Protein AF-A0A2V7HXL0-F1 (afdb_monomer)

Sequence (48 aa):
LFALNRERGTTLLLVTHDEALAHRADRVVSLRDGRVAGERRRAAALAP

Structure (mmCIF, N/CA/C/O backbone):
data_AF-A0A2V7HXL0-F1
#
_entry.id   AF-A0A2V7HXL0-F1
#
loop_
_atom_site.group_PDB
_atom_site.id
_atom_site.type_symbol
_atom_site.label_atom_id
_atom_site.label_alt_id
_atom_site.label_comp_id
_atom_site.label_asym_id
_atom_site.label_entity_id
_atom_site.label_seq_id
_atom_site.pdbx_PDB_ins_code
_atom_site.Cartn_x
_atom_site.Cartn_y
_atom_site.Cartn_z
_atom_site.occupancy
_atom_site.B_iso_or_equiv
_atom_site.auth_seq_id
_atom_site.auth_comp_id
_atom_site.auth_asym_id
_atom_site.auth_atom_id
_atom_site.pdbx_PDB_model_num
ATOM 1 N N . LEU A 1 1 ? 3.227 3.358 15.209 1.00 85.38 1 LEU A N 1
ATOM 2 C CA . LEU A 1 1 ? 2.765 4.139 14.036 1.00 85.38 1 LEU A CA 1
ATOM 3 C C . LEU A 1 1 ? 1.334 3.786 13.654 1.00 85.38 1 LEU A C 1
ATOM 5 O O . LEU A 1 1 ? 0.470 4.591 13.946 1.00 85.38 1 LEU A O 1
ATOM 9 N N . PHE A 1 2 ? 1.049 2.596 13.109 1.00 89.06 2 PHE A N 1
ATOM 10 C CA . PHE A 1 2 ? -0.327 2.224 12.719 1.00 89.06 2 PHE A CA 1
ATOM 11 C C . PHE A 1 2 ? -1.342 2.233 13.877 1.00 8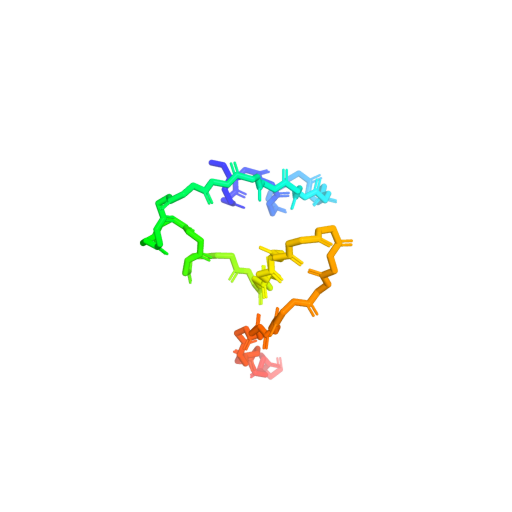9.06 2 PHE A C 1
ATOM 13 O O . PHE A 1 2 ? -2.432 2.763 13.714 1.00 89.06 2 PHE A O 1
ATOM 20 N N . ALA A 1 3 ? -0.984 1.688 15.049 1.00 87.56 3 ALA A N 1
ATOM 21 C CA . ALA A 1 3 ? -1.852 1.722 16.236 1.00 87.56 3 ALA A CA 1
ATOM 22 C C . ALA A 1 3 ? -2.133 3.165 16.683 1.00 87.56 3 ALA A C 1
ATOM 24 O O . ALA A 1 3 ? -3.281 3.582 16.713 1.00 87.56 3 ALA A O 1
ATOM 25 N N . LEU A 1 4 ? -1.076 3.962 16.860 1.00 89.12 4 LEU A N 1
ATOM 26 C CA . LEU A 1 4 ? -1.177 5.382 17.203 1.00 89.12 4 LEU A CA 1
ATOM 27 C C . LEU A 1 4 ? -1.999 6.203 16.191 1.00 89.12 4 LEU A C 1
ATOM 29 O O . LEU A 1 4 ? -2.739 7.102 16.572 1.00 89.12 4 LEU A O 1
ATOM 33 N N . ASN A 1 5 ? -1.860 5.920 14.894 1.00 91.38 5 ASN A N 1
ATOM 34 C CA . ASN A 1 5 ? -2.647 6.564 13.845 1.00 91.38 5 ASN A CA 1
ATOM 35 C C . ASN A 1 5 ? -4.143 6.251 13.997 1.00 91.38 5 ASN A C 1
ATOM 37 O O . ASN A 1 5 ? -4.955 7.173 13.936 1.00 91.38 5 ASN A O 1
ATOM 41 N N . ARG A 1 6 ? -4.485 4.984 14.268 1.00 89.25 6 ARG A N 1
ATOM 42 C CA . ARG A 1 6 ? -5.860 4.563 14.564 1.00 89.25 6 ARG A CA 1
ATOM 43 C C . ARG A 1 6 ? -6.396 5.187 15.849 1.00 89.25 6 ARG A C 1
ATOM 45 O O . ARG A 1 6 ? -7.496 5.719 15.832 1.00 89.25 6 ARG A O 1
ATOM 52 N N . GLU A 1 7 ? -5.611 5.186 16.924 1.00 93.44 7 GLU A N 1
ATOM 53 C CA . GLU A 1 7 ? -5.975 5.798 18.212 1.00 93.44 7 GLU A CA 1
ATOM 54 C C . GLU A 1 7 ? -6.274 7.294 18.080 1.00 93.44 7 GLU A C 1
ATOM 56 O O . GLU A 1 7 ? -7.178 7.810 18.726 1.00 93.44 7 GLU A O 1
ATOM 61 N N . ARG A 1 8 ? -5.527 7.998 17.224 1.00 94.62 8 ARG A N 1
ATOM 62 C CA . ARG A 1 8 ? -5.707 9.436 16.989 1.00 94.62 8 ARG A CA 1
ATOM 63 C C . ARG A 1 8 ? -6.725 9.760 15.895 1.00 94.62 8 ARG A C 1
ATOM 65 O O . ARG A 1 8 ? -6.963 10.938 15.650 1.0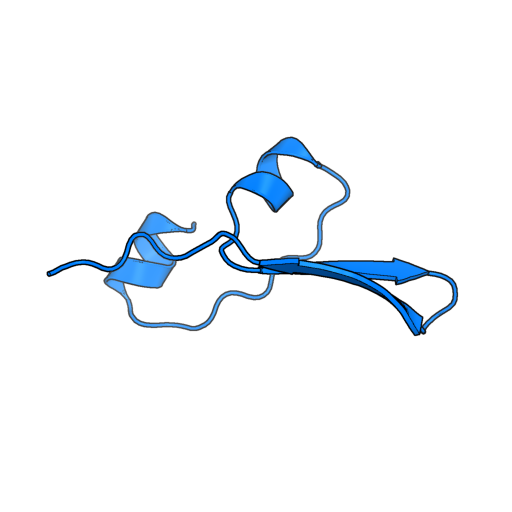0 94.62 8 ARG A O 1
ATOM 72 N N . GLY A 1 9 ? -7.277 8.756 15.210 1.00 93.25 9 GLY A N 1
ATOM 73 C CA . GLY A 1 9 ? -8.206 8.953 14.093 1.00 93.25 9 GLY A CA 1
ATOM 74 C C . GLY A 1 9 ? -7.620 9.765 12.932 1.00 93.25 9 GLY A C 1
ATOM 75 O O . GLY A 1 9 ? -8.353 10.460 12.234 1.00 93.25 9 GLY A O 1
ATOM 76 N N . THR A 1 10 ? -6.298 9.738 12.739 1.00 95.00 10 THR A N 1
ATOM 77 C CA . THR A 1 10 ? -5.636 10.515 11.681 1.00 95.00 10 THR A CA 1
ATOM 78 C C . THR A 1 10 ? -5.491 9.703 10.394 1.00 95.00 10 THR A C 1
ATOM 80 O O . THR A 1 10 ? -5.696 8.492 10.376 1.00 95.00 10 THR A O 1
ATOM 83 N N . THR A 1 11 ? -5.088 10.342 9.293 1.00 94.25 11 THR A N 1
ATOM 84 C CA . THR A 1 11 ? -4.651 9.631 8.078 1.00 94.25 11 THR A CA 1
ATOM 85 C C . THR A 1 11 ? -3.129 9.492 8.078 1.00 94.25 11 THR A C 1
ATOM 87 O O . THR A 1 11 ? -2.424 10.474 8.304 1.00 94.25 11 THR A O 1
ATOM 90 N N . LEU A 1 12 ? -2.616 8.287 7.810 1.00 95.00 12 LEU A N 1
ATOM 91 C CA . LEU A 1 12 ? -1.183 8.011 7.681 1.00 95.00 12 LEU A CA 1
ATOM 92 C C . LEU A 1 12 ? -0.841 7.664 6.230 1.00 95.00 12 LEU A C 1
ATOM 94 O O . LEU A 1 12 ? -1.277 6.635 5.718 1.00 95.00 12 LEU A O 1
ATOM 98 N N . LEU A 1 13 ? -0.007 8.492 5.600 1.00 95.69 13 LEU A N 1
ATOM 99 C CA . LEU A 1 13 ? 0.687 8.155 4.359 1.00 95.69 13 LEU A CA 1
ATOM 100 C C . LEU A 1 13 ? 2.139 7.802 4.694 1.00 95.69 13 LEU A C 1
ATOM 102 O O . LEU A 1 13 ? 2.839 8.592 5.322 1.00 95.69 13 LEU A O 1
ATOM 106 N N . LEU A 1 14 ? 2.583 6.619 4.279 1.00 95.38 14 LEU A N 1
ATOM 107 C CA . LEU A 1 14 ? 3.943 6.134 4.498 1.00 95.38 14 LEU A CA 1
ATOM 108 C C . LEU A 1 14 ? 4.549 5.703 3.162 1.00 95.38 14 LEU A C 1
ATOM 110 O O . LEU A 1 14 ? 3.938 4.925 2.433 1.00 95.38 14 LEU A O 1
ATOM 114 N N . VAL A 1 15 ? 5.762 6.173 2.876 1.00 96.56 15 VAL A N 1
ATOM 115 C CA . VAL A 1 15 ? 6.578 5.722 1.742 1.00 96.56 15 VAL A CA 1
ATOM 116 C C . VAL A 1 15 ? 7.718 4.882 2.300 1.00 96.56 15 VAL A C 1
ATOM 11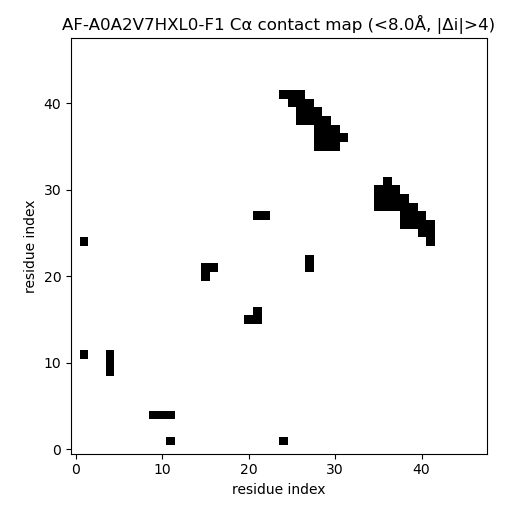8 O O . VAL A 1 15 ? 8.417 5.317 3.212 1.00 96.56 15 VAL A O 1
ATOM 121 N N . THR A 1 16 ? 7.880 3.664 1.794 1.00 96.19 16 THR A N 1
ATOM 122 C CA . THR A 1 16 ? 8.943 2.755 2.230 1.00 96.19 16 THR A CA 1
ATOM 123 C C . THR A 1 16 ? 9.302 1.773 1.121 1.00 96.19 16 THR A C 1
ATOM 125 O O . THR A 1 16 ? 8.460 1.445 0.285 1.00 96.19 16 THR A O 1
ATOM 128 N N . HIS A 1 17 ? 10.544 1.293 1.141 1.00 96.12 17 HIS A N 1
ATOM 129 C CA . HIS A 1 17 ? 10.997 0.152 0.341 1.00 96.12 17 HIS A CA 1
ATOM 130 C C . HIS A 1 17 ? 10.945 -1.174 1.122 1.00 96.12 17 HIS A C 1
ATOM 132 O O . HIS A 1 17 ? 11.214 -2.226 0.556 1.00 96.12 17 HIS A O 1
ATOM 138 N N . ASP A 1 18 ? 10.586 -1.138 2.408 1.00 97.00 18 ASP A N 1
ATOM 139 C CA . ASP A 1 18 ? 10.370 -2.334 3.225 1.00 97.00 18 ASP A CA 1
ATOM 140 C C . ASP A 1 18 ? 8.974 -2.919 2.954 1.00 97.00 18 ASP A C 1
ATOM 142 O O . ASP A 1 18 ? 7.945 -2.369 3.370 1.00 97.00 18 ASP A O 1
ATOM 146 N N . GLU A 1 19 ? 8.944 -4.057 2.263 1.00 93.25 19 GLU A N 1
ATOM 147 C CA . GLU A 1 19 ? 7.712 -4.765 1.922 1.00 93.25 19 GLU A CA 1
ATOM 148 C C . GLU A 1 19 ? 6.948 -5.249 3.160 1.00 93.25 19 GLU A C 1
ATOM 150 O O . GLU A 1 19 ? 5.724 -5.116 3.215 1.00 93.25 19 GLU A O 1
ATOM 155 N N . ALA A 1 20 ? 7.638 -5.748 4.189 1.00 93.81 20 ALA A N 1
ATOM 156 C CA . ALA A 1 20 ? 6.993 -6.245 5.402 1.00 93.81 20 ALA A CA 1
ATOM 157 C C . ALA A 1 20 ? 6.261 -5.114 6.136 1.00 93.81 20 ALA A C 1
ATOM 159 O O . ALA A 1 20 ? 5.148 -5.299 6.641 1.00 93.81 20 ALA A O 1
ATOM 160 N N . LEU A 1 21 ? 6.845 -3.913 6.147 1.00 94.00 21 LEU A N 1
ATOM 161 C CA . LEU A 1 21 ? 6.193 -2.732 6.697 1.00 94.00 21 LEU A CA 1
ATOM 162 C C . LEU A 1 21 ? 4.993 -2.293 5.851 1.00 94.00 21 LEU A C 1
ATOM 164 O O . LEU A 1 21 ? 3.923 -2.033 6.409 1.00 94.00 21 LEU A O 1
ATOM 168 N N . ALA A 1 22 ? 5.138 -2.252 4.525 1.00 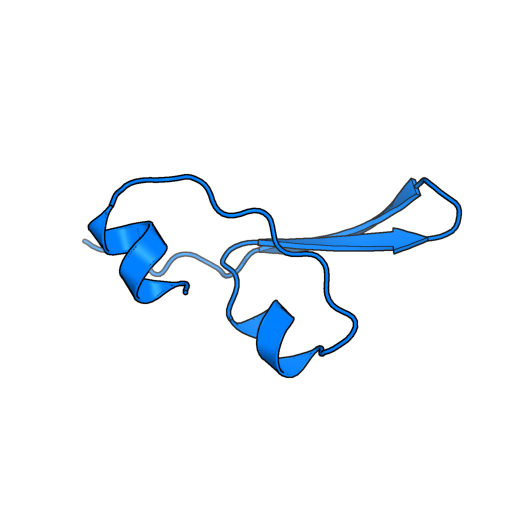94.38 22 ALA A N 1
ATOM 169 C CA . ALA A 1 22 ? 4.047 -1.911 3.614 1.00 94.38 22 ALA A CA 1
ATOM 170 C C . ALA A 1 22 ? 2.866 -2.888 3.754 1.00 94.38 22 ALA A C 1
ATOM 172 O O . ALA A 1 22 ? 1.708 -2.477 3.755 1.00 94.38 22 ALA A O 1
ATOM 173 N N . HIS A 1 23 ? 3.134 -4.180 3.958 1.00 92.00 23 HIS A N 1
ATOM 174 C CA . HIS A 1 23 ? 2.111 -5.217 4.131 1.00 92.00 23 HIS A CA 1
ATOM 175 C C . HIS A 1 23 ? 1.232 -5.026 5.376 1.00 92.00 23 HIS A C 1
ATOM 177 O O . HIS A 1 23 ? 0.142 -5.595 5.446 1.00 92.00 23 HIS A O 1
ATOM 183 N N . ARG A 1 24 ? 1.655 -4.192 6.331 1.00 92.19 24 ARG A N 1
ATOM 184 C CA . ARG A 1 24 ? 0.865 -3.842 7.520 1.00 92.19 24 ARG A CA 1
ATOM 185 C C . ARG A 1 24 ? -0.148 -2.720 7.272 1.00 92.19 24 ARG A C 1
ATOM 187 O O . ARG A 1 24 ? -1.020 -2.531 8.120 1.00 92.19 24 ARG A O 1
ATOM 194 N N . ALA A 1 25 ? -0.029 -1.981 6.167 1.00 93.56 25 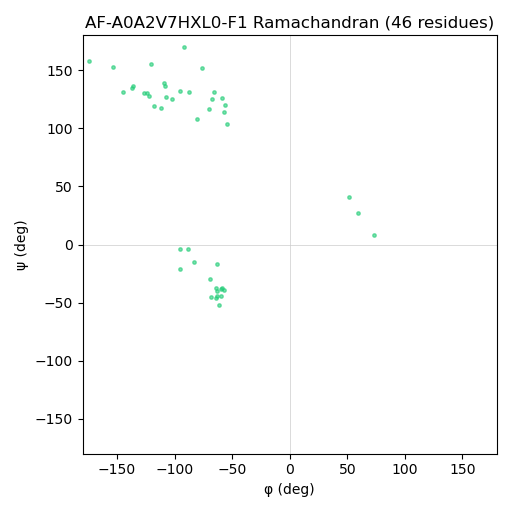ALA A N 1
ATOM 195 C CA . ALA A 1 25 ? -0.958 -0.919 5.800 1.00 93.56 25 ALA A CA 1
ATOM 196 C C . ALA A 1 25 ? -2.274 -1.486 5.244 1.00 93.56 25 ALA A C 1
ATOM 198 O O . ALA A 1 25 ? -2.303 -2.558 4.636 1.00 93.56 25 ALA A O 1
ATOM 199 N N . ASP A 1 26 ? -3.362 -0.735 5.410 1.00 92.25 26 ASP A N 1
ATOM 200 C CA . ASP A 1 26 ? -4.682 -1.123 4.893 1.00 92.25 26 ASP A CA 1
ATOM 201 C C . ASP A 1 26 ? -4.730 -1.055 3.356 1.00 92.25 26 ASP A C 1
ATOM 203 O O . ASP A 1 26 ? -5.423 -1.835 2.698 1.00 92.25 26 ASP A O 1
ATOM 207 N N . ARG A 1 27 ? -3.934 -0.154 2.770 1.00 94.56 27 ARG A N 1
ATOM 208 C CA . ARG A 1 27 ? -3.757 0.021 1.328 1.00 94.56 27 ARG A CA 1
ATOM 209 C C . ARG A 1 27 ? -2.279 0.198 1.003 1.00 94.56 27 ARG A C 1
ATOM 211 O O . ARG A 1 27 ? -1.587 0.972 1.659 1.00 94.56 27 ARG A O 1
ATOM 218 N N . VAL A 1 28 ? -1.824 -0.475 -0.047 1.00 96.69 28 VAL A N 1
ATOM 219 C CA . VAL A 1 28 ? -0.491 -0.313 -0.631 1.00 96.69 28 VAL A CA 1
ATOM 220 C C . VAL A 1 28 ? -0.641 0.065 -2.092 1.00 96.69 28 VAL A C 1
ATOM 222 O O . VAL A 1 28 ? -1.349 -0.606 -2.839 1.00 96.69 28 VAL A O 1
ATOM 225 N N . VAL A 1 29 ? 0.029 1.145 -2.483 1.00 97.19 29 VAL A N 1
ATOM 226 C CA . VAL A 1 29 ? 0.088 1.630 -3.862 1.00 97.19 29 VAL A CA 1
ATOM 227 C C . VAL A 1 29 ? 1.542 1.568 -4.303 1.00 97.19 29 VAL A C 1
ATOM 229 O O . VAL A 1 29 ? 2.398 2.215 -3.703 1.00 97.19 29 VAL A O 1
ATOM 232 N N . SER A 1 30 ? 1.820 0.783 -5.336 1.00 97.06 30 SER A N 1
ATOM 233 C CA . SER A 1 30 ? 3.145 0.707 -5.944 1.00 97.06 30 SER A CA 1
ATOM 234 C C . SER A 1 30 ? 3.261 1.779 -7.018 1.00 97.06 30 SER A C 1
ATOM 236 O O . SER A 1 30 ? 2.383 1.898 -7.874 1.00 97.06 30 SER A O 1
ATOM 238 N N . LEU A 1 31 ? 4.349 2.545 -6.987 1.00 97.00 31 LEU A N 1
ATOM 239 C CA . LEU A 1 31 ? 4.657 3.554 -7.995 1.00 97.00 31 LEU A CA 1
ATOM 240 C C . LEU A 1 31 ? 5.836 3.095 -8.853 1.00 97.00 31 LEU A C 1
ATOM 242 O O . LEU A 1 31 ? 6.812 2.559 -8.332 1.00 97.00 31 LEU A O 1
ATOM 246 N N . ARG A 1 32 ? 5.752 3.325 -10.163 1.00 97.19 32 ARG A N 1
ATOM 247 C CA . ARG A 1 32 ? 6.834 3.096 -11.125 1.00 97.19 32 ARG A CA 1
ATOM 248 C C . ARG A 1 32 ? 6.777 4.176 -12.196 1.00 97.19 32 ARG A C 1
ATOM 250 O O . ARG A 1 32 ? 5.701 4.450 -12.720 1.00 97.19 32 ARG A O 1
ATOM 257 N N . ASP A 1 33 ? 7.913 4.806 -12.484 1.00 97.56 33 ASP A N 1
ATOM 258 C CA . ASP A 1 33 ? 8.040 5.834 -13.529 1.00 97.56 33 ASP A CA 1
ATOM 259 C C . ASP A 1 33 ? 6.990 6.961 -13.406 1.00 97.56 33 ASP A C 1
ATOM 261 O O . ASP A 1 33 ? 6.374 7.392 -14.380 1.00 97.56 33 ASP A O 1
ATOM 265 N N . GLY A 1 34 ? 6.726 7.405 -12.169 1.00 96.62 34 GLY A N 1
ATOM 266 C CA . GLY A 1 34 ? 5.741 8.453 -11.865 1.00 96.62 34 GLY A CA 1
ATOM 267 C C . GLY A 1 34 ? 4.274 8.026 -11.999 1.00 96.62 34 GLY A C 1
ATOM 268 O O . GLY A 1 34 ? 3.383 8.868 -11.903 1.00 96.62 34 GLY A O 1
ATOM 269 N N . ARG A 1 35 ? 3.999 6.735 -12.216 1.00 97.88 35 ARG A N 1
ATOM 270 C CA . A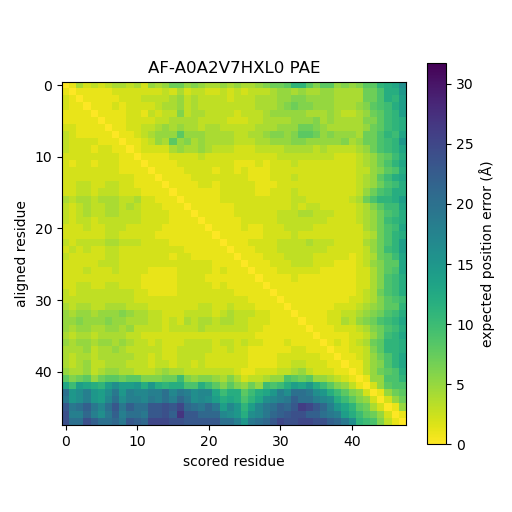RG A 1 35 ? 2.650 6.182 -12.396 1.00 97.88 35 ARG A CA 1
ATOM 271 C C . ARG A 1 35 ? 2.327 5.134 -11.340 1.00 97.88 35 ARG A C 1
ATOM 273 O O . ARG A 1 35 ? 3.218 4.489 -10.793 1.00 97.88 35 ARG A O 1
ATOM 280 N N . VAL A 1 36 ? 1.037 4.933 -11.079 1.00 97.56 36 VAL A N 1
ATOM 281 C CA . VAL A 1 36 ? 0.567 3.799 -10.275 1.00 97.56 36 VAL A CA 1
ATOM 282 C C . VAL A 1 36 ? 0.772 2.518 -11.076 1.00 97.56 36 VAL A C 1
ATOM 284 O O . VAL A 1 36 ? 0.187 2.344 -12.141 1.00 97.56 36 VAL A O 1
ATOM 287 N N . ALA A 1 37 ? 1.620 1.638 -10.556 1.00 97.50 37 ALA A N 1
ATOM 288 C CA . ALA A 1 37 ? 1.952 0.349 -11.153 1.00 97.50 37 ALA A CA 1
ATOM 289 C C . ALA A 1 37 ? 1.110 -0.798 -10.581 1.00 97.50 37 ALA A C 1
ATOM 291 O O . ALA A 1 37 ? 0.980 -1.844 -11.209 1.00 97.50 37 ALA A O 1
ATOM 292 N N . GLY A 1 38 ? 0.540 -0.611 -9.390 1.00 96.31 38 GLY A N 1
ATOM 293 C CA . GLY A 1 38 ? -0.304 -1.605 -8.746 1.00 96.31 38 GLY A CA 1
ATOM 294 C C . GLY A 1 38 ? -0.932 -1.079 -7.465 1.00 96.31 38 GLY A C 1
ATOM 295 O O . GLY A 1 38 ? -0.433 -0.141 -6.842 1.00 96.31 38 GLY A O 1
ATOM 296 N N . GLU A 1 39 ? -2.034 -1.702 -7.068 1.00 95.81 39 GLU A N 1
ATOM 297 C CA . GLU A 1 39 ? -2.715 -1.413 -5.815 1.00 95.81 39 GLU A CA 1
ATOM 298 C C . GLU A 1 39 ? -3.124 -2.718 -5.142 1.00 95.81 39 GLU A C 1
ATOM 300 O O . GLU A 1 39 ? -3.688 -3.613 -5.769 1.00 95.81 39 GLU A O 1
ATOM 305 N N . ARG A 1 40 ? -2.872 -2.801 -3.837 1.00 94.88 40 ARG A N 1
ATOM 306 C CA . ARG A 1 40 ? -3.392 -3.855 -2.975 1.00 94.88 40 ARG A CA 1
ATOM 307 C C . ARG A 1 40 ? -4.145 -3.218 -1.824 1.00 94.88 40 ARG A C 1
ATOM 309 O O . ARG A 1 40 ? -3.611 -2.359 -1.125 1.00 94.88 40 ARG A O 1
ATOM 316 N N . ARG A 1 41 ? -5.362 -3.690 -1.582 1.00 93.00 41 ARG A N 1
ATOM 317 C CA . ARG A 1 41 ? -6.105 -3.401 -0.355 1.00 93.00 41 ARG A CA 1
ATOM 318 C C . ARG A 1 41 ? -6.157 -4.653 0.489 1.00 93.00 41 ARG A C 1
ATOM 320 O O . ARG A 1 41 ? -6.391 -5.743 -0.030 1.00 93.00 41 ARG A O 1
ATOM 327 N N . ARG A 1 42 ? -5.939 -4.501 1.788 1.00 85.12 42 ARG A N 1
ATOM 328 C CA . ARG A 1 42 ? -6.273 -5.560 2.727 1.00 85.12 42 ARG A CA 1
ATOM 329 C C . ARG A 1 42 ? -7.795 -5.668 2.737 1.00 85.12 42 ARG A C 1
ATOM 331 O O . ARG A 1 42 ? -8.469 -4.658 2.929 1.00 85.12 42 ARG A O 1
ATOM 338 N N . ALA A 1 43 ? -8.330 -6.863 2.488 1.00 69.06 43 ALA A N 1
ATOM 339 C CA . ALA A 1 43 ? -9.753 -7.098 2.686 1.00 69.06 43 ALA A CA 1
ATOM 340 C C . ALA A 1 43 ? -10.067 -6.731 4.138 1.00 69.06 43 ALA A C 1
ATOM 342 O O . ALA A 1 43 ? -9.447 -7.270 5.061 1.00 69.06 43 ALA A O 1
ATOM 343 N N . ALA A 1 44 ? -10.961 -5.765 4.336 1.00 59.62 44 ALA A N 1
ATOM 344 C CA . ALA A 1 44 ? -11.490 -5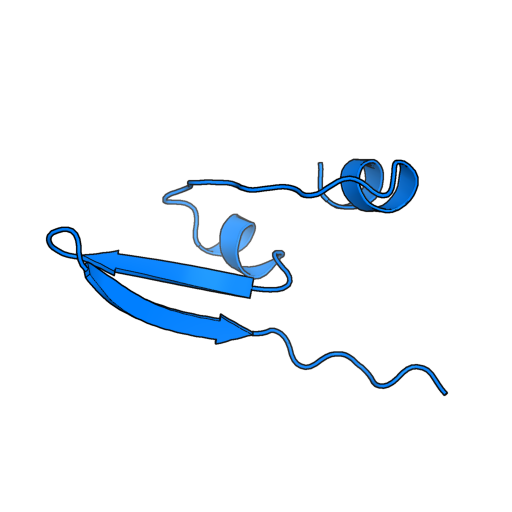.524 5.660 1.00 59.62 44 ALA A CA 1
ATOM 345 C C . ALA A 1 44 ? -12.149 -6.835 6.094 1.00 59.62 44 ALA A C 1
ATOM 347 O O . ALA A 1 44 ? -12.986 -7.373 5.367 1.00 59.62 44 ALA A O 1
ATOM 348 N N . ALA A 1 45 ? -11.765 -7.366 7.255 1.00 55.53 45 ALA A N 1
ATOM 349 C CA . ALA A 1 45 ? -12.696 -8.233 7.952 1.00 55.53 45 ALA A CA 1
ATOM 350 C C . ALA A 1 45 ? -13.942 -7.365 8.143 1.00 55.53 45 ALA A C 1
ATOM 352 O O . ALA A 1 45 ? -13.844 -6.318 8.786 1.00 55.53 45 ALA A O 1
ATOM 353 N N . LEU A 1 46 ? -15.054 -7.719 7.493 1.00 47.03 46 LEU A N 1
ATOM 354 C CA . LEU A 1 46 ? -16.344 -7.153 7.855 1.00 47.03 46 LEU A CA 1
ATOM 355 C C . LEU A 1 46 ? -16.494 -7.432 9.350 1.00 47.03 46 LEU A C 1
ATOM 357 O O . LEU A 1 46 ? -16.668 -8.581 9.751 1.00 47.03 46 LEU A O 1
ATOM 361 N N . ALA A 1 47 ? -16.302 -6.402 10.170 1.00 46.34 47 ALA A N 1
ATOM 362 C CA . ALA A 1 47 ? -16.751 -6.458 11.543 1.00 46.34 47 ALA A CA 1
ATOM 363 C C . ALA A 1 47 ? -18.288 -6.522 11.480 1.00 46.34 47 ALA A C 1
ATOM 365 O O . ALA A 1 47 ? -18.860 -5.764 10.687 1.00 46.34 47 ALA A O 1
ATOM 366 N N . PRO A 1 48 ? -18.932 -7.455 12.203 1.00 42.72 48 PRO A N 1
ATOM 367 C CA . PRO A 1 48 ? -20.387 -7.492 12.305 1.00 42.72 48 PRO A CA 1
ATOM 368 C C . PRO A 1 48 ? -20.948 -6.203 12.917 1.00 42.72 48 PRO A C 1
ATOM 370 O O . PRO A 1 48 ? -20.219 -5.547 13.700 1.00 42.72 48 PRO A O 1
#

Secondary structure (DSSP, 8-state):
-HHHHHHTT-------S-HHHHTTSSEEEEEETTEEEEEEEPPP----

Foldseek 3Di:
DVVVCVVVVHDDDDDDPDPVVQVPDQKDFDDDPNDGPDIDGDPPPPDD

Solvent-accessible surface area (backbone atoms only — not comparable to full-atom values): 3342 Å² total; per-residue (Å²): 104,74,66,58,32,60,76,67,70,55,88,85,88,85,88,76,90,51,61,74,65,48,68,73,42,64,61,40,76,43,74,50,97,94,36,84,70,45,77,48,67,57,80,72,77,80,75,131

Mean predicted aligned error: 4.76 Å

Nearest PDB structures (foldseek):
  5koy-assembly1_A  TM=7.281E-01  e=1.073E+00  Mus musculus
  5yw8-assembly1_D  TM=8.013E-01  e=2.191E+00  Mesocricetus auratus
  2yew-assembly1_G  TM=4.139E-01  e=9.824E+00  Barmah Forest virus

Radius of gyration: 12.39 Å; Cα contacts (8 Å, |Δi|>4): 33; chains: 1; bounding box: 31×19×32 Å

pLDDT: mean 89.0, std 14.16, range [42.72, 97.88]

=== Feature glossary ===
A reading guide for the features in this record.

Start from the sequence.

  · Sequence gives the chain of amino acids in standard one-letter code (A=alanine, C=cysteine, …, Y=tyrosine), read N→C. It is the only feature that is directly encoded by the gene; all structural features are derived from the folded form of this sequence.

Fold it, and you get atomic coordinates and the backbone conformation that goes with them.

  · The mmCIF table is the protein's shape written out atom by atom. For each backbone N, Cα, C, and carbonyl O, it records an (x, y, z) coordinate triple in Å plus the residue type, chain letter, and residue number.

  · Backbone dihedral angles. Every residue except chain termini has a φ (preceding-C → N → Cα → C) and a ψ (N → Cα → C → next-N). They are reported in degrees following the IUPAC sign convention. Secondary structure is essentially a statement about which (φ, ψ) basin each resid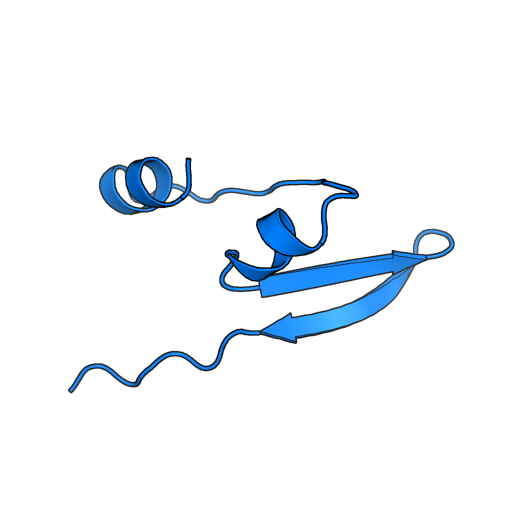ue occupies.

  · DSSP 8-state secondary structure assigns each residue one of H (α-helix), G (3₁₀-helix), I (π-helix), E (extended β-strand), B (isolated β-bridge), T (hydrogen-bonded turn), S (bend), or '-' (coil). The assignment is computed from backbone hydrogen-bond geometry via the Kabsch–Sander algorithm.

  · P-SEA three-state annotation labels each residue as helix, strand, or coil based purely on the geometry of the Cα trace. It serves as a fallback when the full backbone (and thus DSSP) is unavailable.

Summarize the fold with a handful of shape descriptors and a per-residue structural alphabet.

  · Radius of gyration (Rg) is the root-mean-square distance of Cα atoms from their centroid — a single number for overall size and compactness. A globular domain of N residues has Rg ≈ 2.2·N^0.38 Å; an extended or disordered chain has a much larger Rg. The Cα contact count is the number of residue pairs whose Cα atoms are within 8 Å and are more than four positions apart in sequence — a standard proxy for tertiary packing density. The bounding box is the smallest axis-aligned box enclosing all Cα atoms.

  · Foldseek's 3Di representation compresses backbone geometry into a per-residue letter drawn from a learned twenty-state alphabet. It captures the tertiary interaction pattern around each residue — which residues are packed against it in space, regardless of where they are in sequence.

  · Accessible surface area quantifies burial. A residue with SASA near zero is packed into the hydrophobic core; one with SASA >100 Å² sits on the surface. Computed here via the Shrake–Rupley numerical algorithm with a 1.4 Å probe.

Ask how reliable the model is.

  · For AlphaFold models, the B-factor field carries pLDDT — the model's own estimate of local accuracy on a 0–100 scale. Regions with pLDDT<50 should be treated as essentially unmodeled; they often correspond to intrinsically disordered segments.

  · For experimental (PDB) structures, the B-factor (temperature factor) quantifies the positional spread of each atom in the crystal — a combination of thermal vibration and static disorder — in units of Å². High B-factors mark flexible loops or poorly resolved regions; low B-factors mark the rigid, well-ordered core.

  · PAE(i, j) answers: if I align the predicted and true structures on residue i, how far off (in Å) do I expect residue j to be? A block-diagonal PAE matrix with low values on the blocks and high values off-diagonal is the signature of a multi-domain protein with confidently predicted domains but uncertain inter-domain orientation.

Place it in context: what it resembles, what it is annotated as, and how it looks.

  · Structural nearest neighbors (via Foldseek easy-search vs the PDB). Reported per hit: target PDB id, E-value, and alignment TM-score. A TM-score above ~0.5 is the conventional threshold for 'same fold'.

  · Functional annotations link the protein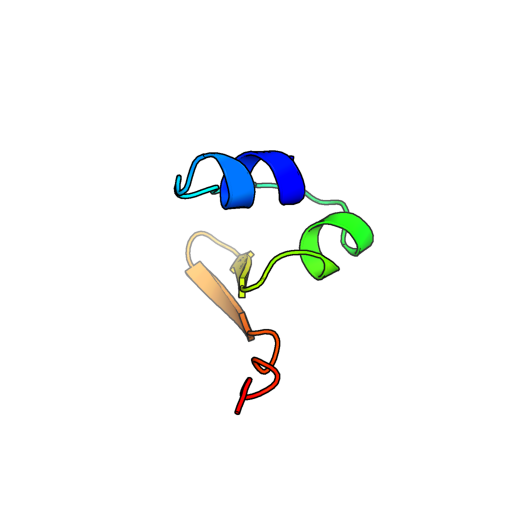 to curated databases. InterPro entries identify conserved domains and families by matching the sequence against member-database signatures (Pfam, PROSITE, CDD, …). Gene Ontology (GO) terms describe molecular function, biological process, and cellular component in a controlled vocabulary. CATH places the structure in a hierarchical fold classification (Class/Architecture/Topology/Homologous-superfamily). The organism is the source species.

  · Plot images: a contact map (which residues are close in 3D, as an N×N binary image), a Ramachandran scatter (backbone torsion angles, revealing secondary-structure composition at a glance), and — for AlphaFold structures — a PAE heatmap (pairwise prediction confidence).

  · Structure images are PyMOL renders from six orthogonal camera directions. Cartoon representation draws helices as coils and strands as arrows; sticks shows the backbone as bonds; surface shows the solvent-excluded envelope. Rainbow coloring maps sequence position to hue (blue→red, N→C); chain coloring assigns a distinct color per polypeptide.